Protein AF-A0AAJ7J1T6-F1 (afdb_monomer_lite)

Secondary structure (DSSP, 8-state):
----------SS-HHHHHHHHHHS-HHHHHHHHHT-HHHHHHHHHHHHHHHHHHHHHHHHHHHHTTTT--TTTSSHHHHHHHHHHHHHHHHHHH-GGGGSTTTTTS-S--------

Structure (mmCIF, N/CA/C/O backbone):
data_AF-A0AAJ7J1T6-F1
#
_entry.id   AF-A0AAJ7J1T6-F1
#
loop_
_atom_site.group_PDB
_atom_site.id
_atom_site.type_symbol
_atom_site.label_atom_id
_atom_site.label_alt_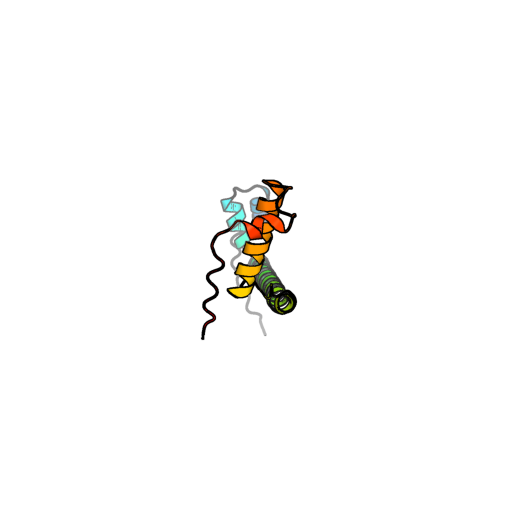id
_atom_site.label_comp_id
_atom_site.label_asym_id
_atom_site.label_entity_id
_atom_site.label_seq_id
_atom_site.pdbx_PDB_ins_code
_atom_site.Cartn_x
_atom_site.Cartn_y
_atom_site.Cartn_z
_atom_site.occupancy
_atom_site.B_iso_or_equiv
_atom_site.auth_seq_id
_atom_site.auth_comp_id
_atom_site.auth_asym_id
_atom_site.auth_atom_id
_atom_site.pdbx_PDB_model_num
ATOM 1 N N . MET A 1 1 ? 7.163 -12.866 44.137 1.00 39.75 1 MET A N 1
ATOM 2 C CA . MET A 1 1 ? 6.856 -12.928 42.697 1.00 39.75 1 MET A CA 1
ATOM 3 C C . MET A 1 1 ? 5.350 -12.787 42.594 1.00 39.75 1 MET A C 1
ATOM 5 O O . MET A 1 1 ? 4.653 -13.749 42.870 1.00 39.75 1 MET A O 1
ATOM 9 N N . THR A 1 2 ? 4.848 -11.575 42.398 1.00 38.50 2 THR A N 1
ATOM 10 C CA . THR A 1 2 ? 3.412 -11.332 42.214 1.00 38.50 2 THR A CA 1
ATOM 11 C C . THR A 1 2 ? 3.298 -10.300 41.117 1.00 38.50 2 THR A C 1
ATOM 13 O O . THR A 1 2 ? 3.820 -9.188 41.241 1.00 38.50 2 THR A O 1
ATOM 16 N N . ASP A 1 3 ? 2.732 -10.764 40.016 1.00 41.00 3 ASP A N 1
ATOM 17 C CA . ASP A 1 3 ? 2.631 -10.091 38.740 1.00 41.00 3 ASP A CA 1
ATOM 18 C C . ASP A 1 3 ? 1.900 -8.757 38.892 1.00 41.00 3 ASP A C 1
ATOM 20 O O . ASP A 1 3 ? 0.851 -8.656 39.526 1.00 41.00 3 ASP A O 1
ATOM 24 N N . LYS A 1 4 ? 2.503 -7.701 38.341 1.00 42.38 4 LYS A N 1
ATOM 25 C CA . LYS A 1 4 ? 1.838 -6.412 38.176 1.00 42.38 4 LYS A CA 1
ATOM 26 C C . LYS A 1 4 ? 0.740 -6.613 37.142 1.00 42.38 4 LYS A C 1
ATOM 28 O O . LYS A 1 4 ? 1.023 -6.669 35.948 1.00 42.38 4 LYS A O 1
ATOM 33 N N . GLU A 1 5 ? -0.492 -6.708 37.619 1.00 47.66 5 GLU A N 1
ATOM 34 C CA . GLU A 1 5 ? -1.691 -6.490 36.821 1.00 47.66 5 GLU A CA 1
ATOM 35 C C . GLU A 1 5 ? -1.585 -5.092 36.198 1.00 47.66 5 GLU A C 1
ATOM 37 O O . GLU A 1 5 ? -1.848 -4.066 36.830 1.00 47.66 5 GLU A O 1
ATOM 42 N N . ASN A 1 6 ? -1.113 -5.042 34.952 1.00 48.03 6 ASN A N 1
ATOM 43 C CA . ASN A 1 6 ? -1.227 -3.863 34.113 1.00 48.03 6 ASN A CA 1
ATOM 44 C C . ASN A 1 6 ? -2.715 -3.689 33.814 1.00 48.03 6 ASN A C 1
ATOM 46 O O . ASN A 1 6 ? -3.260 -4.291 32.894 1.00 48.03 6 ASN A O 1
ATOM 50 N N . ASN A 1 7 ? -3.366 -2.893 34.654 1.00 54.91 7 ASN A N 1
ATOM 51 C CA . ASN A 1 7 ? -4.722 -2.408 34.480 1.00 54.91 7 ASN A CA 1
ATOM 52 C C . ASN A 1 7 ? -4.788 -1.526 33.219 1.00 54.91 7 ASN A C 1
ATOM 54 O O . ASN A 1 7 ? -4.686 -0.301 33.298 1.00 54.91 7 ASN A O 1
ATOM 58 N N . SER A 1 8 ? -4.911 -2.157 32.049 1.00 55.91 8 SER A N 1
ATOM 59 C CA . SER A 1 8 ? -5.491 -1.514 30.874 1.00 55.91 8 SER A CA 1
ATOM 60 C C . SER A 1 8 ? -6.993 -1.480 31.122 1.00 55.91 8 SER A C 1
ATOM 62 O O . SER A 1 8 ? -7.684 -2.495 31.037 1.00 55.91 8 SER A O 1
ATOM 64 N N . SER A 1 9 ? -7.481 -0.317 31.545 1.00 59.28 9 SER A N 1
ATOM 65 C CA . SER A 1 9 ? -8.903 -0.064 31.741 1.00 59.28 9 SER A CA 1
ATOM 66 C C . SER A 1 9 ? -9.592 -0.072 30.372 1.00 59.28 9 SER A C 1
ATOM 68 O O . SER A 1 9 ? -9.884 0.994 29.830 1.00 59.28 9 SER A O 1
ATOM 70 N N . CYS A 1 10 ? -9.851 -1.263 29.822 1.00 62.50 10 CYS A N 1
ATOM 71 C CA . CYS A 1 10 ? -10.770 -1.450 28.703 1.00 62.50 10 CYS A CA 1
ATOM 72 C C . CYS A 1 10 ? -12.082 -0.771 29.089 1.00 62.50 10 CYS A C 1
ATOM 74 O O . CYS A 1 10 ? -12.714 -1.131 30.087 1.00 62.50 10 CYS A O 1
ATOM 76 N N . LYS A 1 11 ? -12.460 0.267 28.343 1.00 77.00 11 LYS A N 1
ATOM 77 C CA . LYS A 1 11 ? -13.633 1.087 28.654 1.00 77.00 11 LYS A CA 1
ATOM 78 C C . 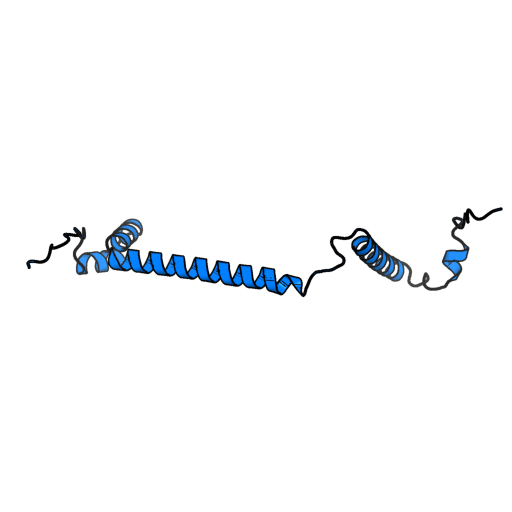LYS A 1 11 ? -14.927 0.278 28.559 1.00 77.00 11 LYS A C 1
ATOM 80 O O . LYS A 1 11 ? -15.941 0.676 29.133 1.00 77.00 11 LYS A O 1
ATOM 85 N N . TRP A 1 12 ? -14.880 -0.840 27.842 1.00 79.81 12 TRP A N 1
ATOM 86 C CA . TRP A 1 12 ? -15.999 -1.732 27.601 1.00 79.81 12 TRP A CA 1
ATOM 87 C C . TRP A 1 12 ? -15.620 -3.194 27.810 1.00 79.81 12 TRP A C 1
ATOM 89 O O . TRP A 1 12 ? -14.508 -3.629 27.496 1.00 79.81 12 TRP A O 1
ATOM 99 N N . SER A 1 13 ? -16.591 -3.980 28.272 1.00 84.88 13 SER A N 1
ATOM 100 C CA . SER A 1 13 ? -16.470 -5.438 28.262 1.00 84.88 13 SER A CA 1
ATOM 101 C C . SER A 1 13 ? -16.349 -5.972 26.827 1.00 84.88 13 SER A C 1
ATOM 103 O O . SER A 1 13 ? -16.729 -5.303 25.863 1.00 84.88 13 SER A O 1
ATOM 105 N N . MET A 1 14 ? -15.813 -7.185 26.663 1.00 82.81 14 MET A N 1
ATOM 106 C CA . MET A 1 14 ? -15.652 -7.809 25.340 1.00 82.81 14 MET A CA 1
ATOM 107 C C . MET A 1 14 ? -16.990 -7.875 24.573 1.00 82.81 14 MET A C 1
ATOM 109 O O . MET A 1 14 ? -17.058 -7.466 23.417 1.00 82.81 14 MET A O 1
ATOM 113 N N . GLU A 1 15 ? -18.072 -8.273 25.246 1.00 86.25 15 GLU A N 1
ATOM 114 C CA . GLU A 1 15 ? -19.420 -8.386 24.666 1.00 86.25 15 GLU A CA 1
ATOM 115 C C . GLU A 1 15 ? -19.999 -7.024 24.243 1.00 86.25 15 GLU A C 1
ATOM 117 O O . GLU A 1 15 ? -20.617 -6.889 23.183 1.00 86.25 15 GLU A O 1
ATOM 122 N N . GLU A 1 16 ? -19.771 -5.974 25.036 1.00 86.00 16 GLU A N 1
ATOM 123 C CA . GLU A 1 16 ? -20.191 -4.614 24.684 1.00 86.00 16 GLU A CA 1
ATOM 124 C C . GLU A 1 16 ? -19.398 -4.063 23.498 1.00 86.00 16 GLU A C 1
ATOM 126 O O . GLU A 1 16 ? -19.980 -3.406 22.627 1.00 86.00 16 GLU A O 1
ATOM 131 N N . ARG A 1 17 ? -18.093 -4.355 23.423 1.00 85.19 17 ARG A N 1
ATOM 132 C CA . ARG A 1 17 ? -17.253 -3.977 22.278 1.00 85.19 17 ARG A CA 1
ATOM 133 C C . ARG A 1 17 ? -17.739 -4.642 21.001 1.00 85.19 17 ARG A C 1
ATOM 135 O O . ARG A 1 17 ? -17.944 -3.947 20.008 1.00 85.19 17 ARG A O 1
ATOM 142 N N . GLU A 1 18 ? -17.997 -5.946 21.024 1.00 87.00 18 GLU A N 1
ATOM 143 C CA . GLU A 1 18 ? -18.529 -6.673 19.865 1.00 87.00 18 GLU A CA 1
ATOM 144 C C . GLU A 1 18 ? -19.879 -6.115 19.409 1.00 87.00 18 GLU A C 1
ATOM 146 O O . GLU A 1 18 ? -20.113 -5.898 18.212 1.00 87.00 18 GLU A O 1
ATOM 151 N N . LYS A 1 19 ? -20.759 -5.787 20.358 1.00 89.94 19 LYS A N 1
ATOM 152 C CA . LYS A 1 19 ? -22.042 -5.149 20.061 1.00 89.94 19 LYS A CA 1
ATOM 153 C C . LYS A 1 19 ? -21.863 -3.775 19.409 1.00 89.94 19 LYS A C 1
ATOM 155 O O . LYS A 1 19 ? -22.550 -3.472 18.431 1.00 89.94 19 LYS A O 1
ATOM 160 N N . MET A 1 20 ? -20.931 -2.955 19.898 1.00 89.56 20 MET A N 1
ATOM 161 C CA . MET A 1 20 ? -20.621 -1.644 19.313 1.00 89.56 20 MET A CA 1
ATOM 162 C C . MET A 1 20 ? -20.004 -1.776 17.915 1.00 89.56 20 MET A C 1
ATOM 164 O O . MET A 1 20 ? -20.405 -1.042 17.013 1.00 89.56 20 MET A O 1
ATOM 168 N N . LEU A 1 21 ? -19.099 -2.738 17.703 1.00 86.75 21 LEU A N 1
ATOM 169 C CA . LEU A 1 21 ? -18.464 -3.014 16.408 1.00 86.75 21 LEU A CA 1
ATOM 170 C C . LEU A 1 21 ? -19.480 -3.462 15.344 1.00 86.75 21 LEU A C 1
ATOM 172 O O . LEU A 1 21 ? -19.426 -3.024 14.189 1.00 86.75 21 LEU A O 1
ATOM 176 N N . THR A 1 22 ? -20.447 -4.292 15.730 1.00 90.19 22 THR A N 1
ATOM 177 C CA . THR A 1 22 ? -21.455 -4.843 14.813 1.00 90.19 22 THR A CA 1
ATOM 178 C C . THR A 1 22 ? -22.602 -3.864 14.564 1.00 90.19 22 THR A C 1
ATOM 180 O O . THR A 1 22 ? -22.891 -3.526 13.412 1.00 90.19 22 THR A O 1
ATOM 183 N N . THR A 1 23 ? -23.202 -3.331 15.629 1.00 90.88 23 THR A N 1
ATOM 184 C CA . THR A 1 23 ? -24.486 -2.603 15.577 1.00 90.88 23 THR A CA 1
ATOM 185 C C . THR A 1 23 ? -24.407 -1.117 15.935 1.00 90.88 23 THR A C 1
ATOM 187 O O . THR A 1 23 ? -25.384 -0.398 15.740 1.00 90.88 23 THR A O 1
ATOM 190 N N . GLY A 1 24 ? -23.265 -0.632 16.431 1.00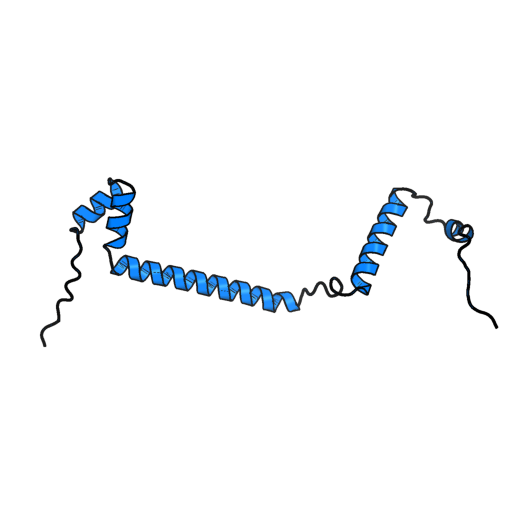 88.62 24 GLY A N 1
ATOM 191 C CA . GLY A 1 24 ? -23.098 0.762 16.846 1.00 88.62 24 GLY A CA 1
ATOM 192 C C . GLY A 1 24 ? -23.042 1.764 15.688 1.00 88.62 24 GLY A C 1
ATOM 193 O O . GLY A 1 24 ? -22.956 1.418 14.510 1.00 88.62 24 GLY A O 1
ATOM 194 N N . THR A 1 25 ? -23.049 3.049 16.029 1.00 93.50 25 THR A N 1
ATOM 195 C CA . THR A 1 25 ? -22.778 4.136 15.073 1.00 93.50 25 THR A CA 1
ATOM 196 C C . THR A 1 25 ? -21.305 4.141 14.643 1.00 93.50 25 THR A C 1
ATOM 198 O O . THR A 1 25 ? -20.455 3.559 15.315 1.00 93.50 25 THR A O 1
ATOM 201 N N . LEU A 1 26 ? -20.958 4.821 13.543 1.00 91.19 26 LEU A N 1
ATOM 202 C CA . LEU A 1 26 ? -19.573 4.872 13.048 1.00 91.19 26 LEU A CA 1
ATOM 203 C C . LEU A 1 26 ? -18.569 5.345 14.116 1.00 91.19 26 LEU A C 1
ATOM 205 O O . LEU A 1 26 ? -17.489 4.772 14.243 1.00 91.19 26 LEU A O 1
ATOM 209 N N . GLU A 1 27 ? -18.925 6.363 14.900 1.00 91.31 27 GLU A N 1
ATOM 210 C CA . GLU A 1 27 ? -18.048 6.888 15.954 1.00 91.31 27 GLU A CA 1
ATOM 211 C C . GLU A 1 27 ? -17.898 5.910 17.125 1.00 91.31 27 GLU A C 1
ATOM 213 O O . GLU A 1 27 ? -16.799 5.744 17.654 1.00 91.31 27 GLU A O 1
ATOM 218 N N . GLN A 1 28 ? -18.961 5.179 17.470 1.00 89.06 28 GLN A N 1
ATOM 219 C CA . GLN A 1 28 ? -18.890 4.104 18.463 1.00 89.06 28 GLN A CA 1
ATOM 220 C C . GLN A 1 28 ? -18.026 2.940 17.976 1.00 89.06 28 GLN A C 1
ATOM 222 O O . GLN A 1 28 ? -17.199 2.446 18.735 1.00 89.06 28 GLN A O 1
ATOM 227 N N . LYS A 1 29 ? -18.144 2.552 16.701 1.00 91.50 29 LYS A N 1
ATOM 228 C CA . LYS A 1 29 ? -17.298 1.518 16.086 1.00 91.50 29 LYS A CA 1
ATOM 229 C C . LYS A 1 29 ? -15.822 1.903 16.126 1.00 91.50 29 LYS A C 1
ATOM 231 O O . LYS A 1 29 ? -14.992 1.093 16.521 1.00 91.50 29 LYS A O 1
ATOM 236 N N . LYS A 1 30 ? -15.493 3.151 15.773 1.00 90.06 30 LYS A N 1
ATOM 237 C CA . LYS A 1 30 ? -14.117 3.671 15.847 1.00 90.06 30 LYS A CA 1
ATOM 238 C C . LYS A 1 30 ? -13.575 3.657 17.271 1.00 90.06 30 LYS A C 1
ATOM 240 O O . LYS A 1 30 ? -12.413 3.324 17.468 1.00 90.06 30 LYS A O 1
ATOM 245 N N . ALA A 1 31 ? -14.388 4.055 18.246 1.00 88.69 31 ALA A N 1
ATOM 246 C CA . ALA A 1 31 ? -13.970 4.059 19.637 1.00 88.69 31 ALA A CA 1
ATOM 247 C C . ALA A 1 31 ? -13.768 2.628 20.159 1.00 88.69 31 ALA A C 1
ATOM 249 O O . ALA A 1 31 ? -12.740 2.364 20.768 1.00 88.69 31 ALA A O 1
ATOM 250 N N . ALA A 1 32 ? -14.687 1.702 19.863 1.00 89.50 32 ALA A N 1
ATOM 251 C CA . ALA A 1 32 ? -14.593 0.298 20.273 1.00 89.50 32 ALA A CA 1
ATOM 252 C C . ALA A 1 32 ? -13.391 -0.416 19.644 1.00 89.50 32 ALA A C 1
ATOM 254 O O . ALA A 1 32 ? -12.718 -1.189 20.315 1.00 89.50 32 ALA A O 1
ATOM 255 N N . PHE A 1 33 ? -13.079 -0.109 18.382 1.00 88.31 33 PHE A N 1
ATOM 256 C CA . PHE A 1 33 ? -11.889 -0.623 17.704 1.00 88.31 33 PHE A CA 1
ATOM 257 C C . PHE A 1 33 ? -10.584 -0.147 18.361 1.00 88.31 33 PHE A C 1
ATOM 259 O O . PHE A 1 33 ? -9.639 -0.915 18.482 1.00 88.31 33 PHE A O 1
ATOM 266 N N . LYS A 1 34 ? -10.529 1.117 18.804 1.00 89.25 34 LYS A N 1
ATOM 267 C CA . LYS A 1 34 ? -9.336 1.704 19.440 1.00 89.25 34 LYS A CA 1
ATOM 268 C C . LYS A 1 34 ? -9.119 1.269 20.888 1.00 89.25 34 LYS A C 1
ATOM 270 O O . LYS A 1 34 ? -8.022 1.467 21.396 1.00 89.25 34 LYS A O 1
ATOM 275 N N . ASP A 1 35 ? -10.156 0.757 21.543 1.00 87.75 35 ASP A N 1
ATOM 276 C CA . ASP A 1 35 ? -10.104 0.314 22.942 1.00 87.75 35 ASP A CA 1
ATOM 277 C C . ASP A 1 35 ? -9.290 -0.982 23.102 1.00 87.75 35 ASP A C 1
ATOM 279 O O . ASP A 1 35 ? -8.795 -1.277 24.182 1.00 87.75 35 ASP A O 1
ATOM 283 N N . ASP A 1 36 ? -9.122 -1.750 22.021 1.00 85.94 36 ASP A N 1
ATOM 284 C CA . ASP A 1 36 ? -8.341 -2.983 22.025 1.00 85.94 36 ASP A CA 1
ATOM 285 C C . ASP A 1 36 ? -6.844 -2.711 21.784 1.00 85.94 36 ASP A C 1
ATOM 287 O O . ASP A 1 36 ? -6.389 -2.520 20.653 1.00 85.94 36 ASP A O 1
ATOM 291 N N . GLU A 1 37 ? -6.060 -2.672 22.865 1.00 86.25 37 GLU A N 1
ATOM 292 C CA . GLU A 1 37 ? -4.620 -2.391 22.799 1.00 86.25 37 GLU A CA 1
ATOM 293 C C . GLU A 1 37 ? -3.813 -3.455 22.042 1.00 86.25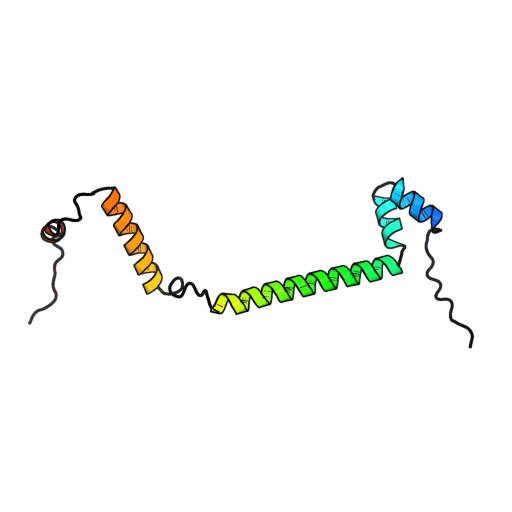 37 GLU A C 1
ATOM 295 O O . GLU A 1 37 ? -2.802 -3.130 21.410 1.00 86.25 37 GLU A O 1
ATOM 300 N N . GLU A 1 38 ? -4.203 -4.728 22.122 1.00 87.75 38 GLU A N 1
ATOM 301 C CA . GLU A 1 38 ? -3.502 -5.811 21.428 1.00 87.75 38 GLU A CA 1
ATOM 302 C C . GLU A 1 38 ? -3.739 -5.702 19.922 1.00 87.75 38 GLU A C 1
ATOM 304 O O . GLU A 1 38 ? -2.779 -5.592 19.154 1.00 87.75 38 GLU A O 1
ATOM 309 N N . LEU A 1 39 ? -5.003 -5.557 19.519 1.00 88.69 39 LEU A N 1
ATOM 310 C CA . LEU A 1 39 ? -5.389 -5.338 18.128 1.00 88.69 39 LEU A CA 1
ATOM 311 C C . LEU A 1 39 ? -4.733 -4.084 17.535 1.00 88.69 39 LEU A C 1
ATOM 313 O O . LEU A 1 39 ? -4.240 -4.110 16.405 1.00 88.69 39 LEU A O 1
ATOM 317 N N . MET A 1 40 ? -4.698 -2.972 18.276 1.00 92.94 40 MET A N 1
ATOM 318 C CA . MET A 1 40 ? -4.082 -1.728 17.802 1.00 92.94 40 MET A CA 1
ATOM 319 C C . MET A 1 40 ? -2.569 -1.866 17.613 1.00 92.94 40 MET A C 1
ATOM 321 O O . MET A 1 40 ? -2.006 -1.313 16.661 1.00 92.94 40 MET A O 1
ATOM 325 N N . ARG A 1 41 ? -1.900 -2.627 18.483 1.00 93.56 41 ARG A N 1
ATOM 326 C CA . ARG A 1 41 ? -0.469 -2.929 18.371 1.00 93.56 41 ARG A CA 1
ATOM 327 C C . ARG A 1 41 ? -0.178 -3.781 17.141 1.00 93.56 41 ARG A C 1
ATOM 329 O O . ARG A 1 41 ? 0.719 -3.436 16.372 1.00 93.56 41 ARG A O 1
ATOM 336 N N . GLU A 1 42 ? -0.951 -4.842 16.926 1.00 93.81 42 GLU A N 1
ATOM 337 C CA . GLU A 1 42 ? -0.829 -5.697 15.741 1.00 93.81 42 GLU A CA 1
ATOM 338 C C . GLU A 1 42 ? -1.128 -4.929 14.453 1.00 93.81 42 GLU A C 1
ATOM 340 O O . GLU A 1 42 ? -0.362 -5.004 13.495 1.00 93.81 42 GLU A O 1
ATOM 345 N N . THR A 1 43 ? -2.179 -4.106 14.453 1.00 93.75 43 THR A N 1
ATOM 346 C CA . THR A 1 43 ? -2.538 -3.245 13.317 1.00 93.75 43 THR A CA 1
ATOM 347 C C . THR A 1 43 ? -1.398 -2.288 12.974 1.00 93.75 43 THR A 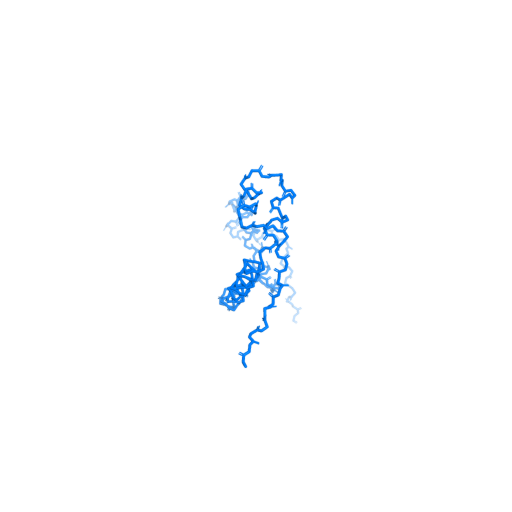C 1
ATOM 349 O O . THR A 1 43 ? -1.036 -2.135 11.808 1.00 93.75 43 THR A O 1
ATOM 352 N N . THR A 1 44 ? -0.791 -1.661 13.984 1.00 94.75 44 THR A N 1
ATOM 353 C CA . THR A 1 44 ? 0.338 -0.742 13.781 1.00 94.75 44 THR A CA 1
ATOM 354 C C . THR A 1 44 ? 1.553 -1.473 13.212 1.00 94.75 44 THR A C 1
ATOM 356 O O . THR A 1 44 ? 2.195 -0.971 12.288 1.00 94.75 44 THR A O 1
ATOM 359 N N . LYS A 1 45 ? 1.841 -2.679 13.718 1.00 96.94 45 LYS A N 1
ATOM 360 C CA . LYS A 1 45 ? 2.920 -3.535 13.213 1.00 96.94 45 LYS A CA 1
ATOM 361 C C . LYS A 1 45 ? 2.693 -3.912 11.748 1.00 96.94 45 LYS A C 1
ATOM 363 O O . LYS A 1 45 ? 3.586 -3.723 10.930 1.00 96.94 45 LYS A O 1
ATOM 368 N N . PHE A 1 46 ? 1.489 -4.359 11.404 1.00 97.56 46 PHE A N 1
ATOM 369 C CA . PHE A 1 46 ? 1.118 -4.700 10.032 1.00 97.56 46 PHE A CA 1
ATOM 370 C C . PHE A 1 46 ? 1.284 -3.510 9.077 1.00 97.56 46 PHE A C 1
ATOM 372 O O . PHE A 1 46 ? 1.888 -3.640 8.015 1.00 97.56 46 PHE A O 1
ATOM 379 N N . VAL A 1 47 ? 0.799 -2.324 9.461 1.00 97.38 47 VAL A N 1
ATOM 380 C CA . VAL A 1 47 ? 0.956 -1.112 8.642 1.00 97.38 47 VAL A CA 1
ATOM 381 C C . VAL A 1 47 ? 2.436 -0.780 8.428 1.00 97.38 47 VAL A C 1
ATOM 383 O O . VAL A 1 47 ? 2.822 -0.432 7.312 1.00 97.38 47 VAL A O 1
ATOM 386 N N . ALA A 1 48 ? 3.273 -0.922 9.459 1.00 97.50 48 ALA A N 1
ATOM 387 C CA . ALA A 1 48 ? 4.712 -0.709 9.338 1.00 97.50 48 ALA A CA 1
ATOM 388 C C . ALA A 1 48 ? 5.366 -1.707 8.364 1.00 97.50 48 ALA A C 1
ATOM 390 O O . ALA A 1 48 ? 6.105 -1.283 7.477 1.00 97.50 48 ALA A O 1
ATOM 391 N N . GLU A 1 49 ? 5.038 -2.999 8.462 1.00 96.88 49 GLU A N 1
ATOM 392 C CA . GLU A 1 49 ? 5.541 -4.046 7.558 1.00 96.88 49 GLU A CA 1
ATOM 393 C C . GLU A 1 49 ? 5.127 -3.800 6.098 1.00 96.88 49 GLU A C 1
ATOM 395 O O . GLU A 1 49 ? 5.928 -3.977 5.176 1.00 96.88 49 GLU A O 1
ATOM 400 N N . VAL A 1 50 ? 3.894 -3.337 5.861 1.00 97.81 50 VAL A N 1
ATOM 401 C CA . VAL A 1 50 ? 3.417 -2.974 4.516 1.00 97.81 50 VAL A CA 1
ATOM 402 C C . VAL A 1 50 ? 4.197 -1.786 3.956 1.00 97.81 50 VAL A C 1
ATOM 404 O O . VAL A 1 50 ? 4.614 -1.822 2.797 1.00 97.81 50 VAL A O 1
ATOM 407 N N . ILE A 1 51 ? 4.422 -0.742 4.760 1.00 96.62 51 ILE A N 1
ATOM 408 C CA . ILE A 1 51 ? 5.210 0.429 4.345 1.00 96.62 51 ILE A CA 1
ATOM 409 C C . ILE A 1 51 ? 6.647 0.013 4.027 1.00 96.62 51 ILE A C 1
ATOM 411 O O . ILE A 1 51 ? 7.181 0.403 2.987 1.00 96.62 51 ILE A O 1
ATOM 415 N N . GLU A 1 52 ? 7.264 -0.803 4.880 1.00 96.25 52 GLU A N 1
ATOM 416 C CA . GLU A 1 52 ? 8.614 -1.314 4.663 1.00 96.25 52 GLU A CA 1
ATOM 417 C C . GLU A 1 52 ? 8.679 -2.131 3.367 1.00 96.25 52 GLU A C 1
ATOM 419 O O . GLU A 1 52 ? 9.510 -1.861 2.497 1.00 96.25 52 GLU A O 1
ATOM 424 N N . THR A 1 53 ? 7.740 -3.052 3.163 1.00 95.38 53 THR A N 1
ATOM 425 C CA . THR A 1 53 ? 7.665 -3.878 1.952 1.00 95.38 53 THR A CA 1
ATOM 426 C C . THR A 1 53 ? 7.484 -3.023 0.697 1.00 95.38 53 THR A C 1
ATOM 428 O O . THR A 1 53 ? 8.222 -3.182 -0.274 1.00 95.38 53 THR A O 1
ATOM 431 N N . ALA A 1 54 ? 6.574 -2.048 0.722 1.00 93.75 54 ALA A N 1
ATOM 432 C CA . ALA A 1 54 ? 6.381 -1.125 -0.391 1.00 93.75 54 ALA A CA 1
ATOM 433 C C . ALA A 1 54 ? 7.643 -0.287 -0.665 1.00 93.75 54 ALA A C 1
ATOM 435 O O . ALA A 1 54 ? 8.019 -0.078 -1.820 1.00 93.75 54 ALA A O 1
ATOM 436 N N . SER A 1 55 ? 8.334 0.164 0.387 1.00 93.81 55 SER A N 1
ATOM 437 C CA . SER A 1 55 ? 9.566 0.950 0.267 1.00 93.81 55 SER A CA 1
ATOM 438 C C . SER A 1 55 ? 10.727 0.133 -0.312 1.00 93.81 55 SER A C 1
ATOM 440 O O . SER A 1 55 ? 11.462 0.623 -1.177 1.00 93.81 55 SER A O 1
ATOM 442 N N . THR A 1 56 ? 10.861 -1.132 0.096 1.00 92.56 56 THR A N 1
ATOM 443 C CA . THR A 1 56 ? 11.889 -2.047 -0.413 1.00 92.56 56 THR A CA 1
ATOM 444 C C . THR A 1 56 ? 11.599 -2.436 -1.858 1.00 92.56 56 THR A C 1
ATOM 446 O O . THR A 1 56 ? 12.513 -2.420 -2.680 1.00 92.56 56 THR A O 1
ATOM 449 N N . GLU A 1 57 ? 10.342 -2.707 -2.220 1.00 89.06 57 GLU A N 1
ATOM 450 C CA . GLU A 1 57 ? 9.963 -2.997 -3.605 1.00 89.06 57 GLU A CA 1
ATOM 451 C C . GLU A 1 57 ? 10.182 -1.779 -4.518 1.00 89.06 57 GLU A C 1
ATOM 453 O O . GLU A 1 57 ? 10.769 -1.905 -5.596 1.00 89.06 57 GLU A O 1
ATOM 458 N N . ALA A 1 58 ? 9.791 -0.579 -4.078 1.00 87.06 58 ALA A N 1
ATOM 459 C CA . ALA A 1 58 ? 10.053 0.655 -4.814 1.00 87.06 58 ALA A CA 1
ATOM 460 C C . ALA A 1 58 ? 11.559 0.906 -5.001 1.00 87.06 58 ALA A C 1
ATOM 462 O O . ALA A 1 58 ? 11.987 1.312 -6.084 1.00 87.06 58 ALA A O 1
ATOM 463 N N . SER A 1 59 ? 12.374 0.627 -3.980 1.00 82.19 59 SER A N 1
ATOM 464 C CA . SER A 1 59 ? 13.836 0.756 -4.060 1.00 82.19 59 SER A CA 1
ATOM 465 C C . SER A 1 59 ? 14.447 -0.266 -5.022 1.00 82.19 59 SER A C 1
ATOM 467 O O . SER A 1 59 ? 15.230 0.115 -5.890 1.00 82.19 59 SER A O 1
ATOM 469 N N . LYS A 1 60 ? 13.994 -1.527 -4.992 1.00 83.62 60 LYS A N 1
ATOM 470 C CA . LYS A 1 60 ? 14.395 -2.554 -5.972 1.00 83.62 60 LYS A CA 1
ATOM 471 C C . LYS A 1 60 ? 14.072 -2.140 -7.409 1.00 83.62 60 LYS A C 1
ATOM 473 O O . LYS A 1 60 ? 14.873 -2.373 -8.311 1.00 83.62 60 LYS A O 1
ATOM 478 N N . ARG A 1 61 ? 12.923 -1.493 -7.646 1.00 69.88 61 ARG A N 1
ATOM 479 C CA . ARG A 1 61 ? 12.563 -0.960 -8.974 1.00 69.88 61 ARG A CA 1
ATOM 480 C C . ARG A 1 61 ? 13.471 0.192 -9.408 1.00 69.88 61 ARG A C 1
ATOM 482 O O . ARG A 1 61 ? 13.780 0.277 -10.594 1.00 69.88 61 ARG A O 1
ATOM 489 N N . LYS A 1 62 ? 13.932 1.048 -8.486 1.00 65.62 62 LYS A N 1
ATOM 490 C CA . LYS A 1 62 ? 14.935 2.084 -8.797 1.00 65.62 62 LYS A CA 1
ATOM 491 C C . LYS A 1 62 ? 16.267 1.462 -9.222 1.00 65.62 62 LYS A C 1
ATOM 493 O O . LYS A 1 62 ? 16.819 1.876 -10.234 1.00 65.62 62 LYS A O 1
ATOM 498 N N . GLU A 1 63 ? 16.732 0.435 -8.516 1.00 59.72 63 GLU A N 1
ATOM 499 C CA . GLU A 1 63 ? 17.994 -0.252 -8.833 1.00 59.72 63 GLU A CA 1
ATOM 500 C C . GLU A 1 63 ? 17.905 -1.088 -10.121 1.00 59.72 63 GLU A C 1
ATOM 502 O O . GLU A 1 63 ? 18.797 -1.024 -10.962 1.00 59.72 63 GLU A O 1
ATOM 507 N N . CYS A 1 64 ? 16.797 -1.799 -10.364 1.00 54.47 64 CYS A N 1
ATOM 508 C CA . CYS A 1 64 ? 16.570 -2.502 -11.637 1.00 54.47 64 CYS A CA 1
ATOM 509 C C . CYS A 1 64 ? 16.322 -1.554 -12.827 1.00 54.47 64 CYS A C 1
ATOM 511 O O . CYS A 1 64 ? 16.538 -1.938 -13.979 1.00 54.47 64 CYS A O 1
ATOM 513 N N . SER A 1 65 ? 15.906 -0.305 -12.584 1.00 52.88 65 SER A N 1
ATOM 514 C CA . SER A 1 65 ? 15.758 0.718 -13.628 1.00 52.88 65 SER A CA 1
ATOM 515 C C . SER A 1 65 ? 17.099 1.234 -14.170 1.00 52.88 65 SER A C 1
ATOM 517 O O . SER A 1 65 ? 17.106 1.860 -15.233 1.00 52.88 65 SER A O 1
ATOM 519 N N . GLU A 1 66 ? 18.236 0.958 -13.523 1.00 50.75 66 GLU A N 1
ATOM 520 C CA . GLU A 1 66 ? 19.566 1.285 -14.069 1.00 50.75 66 GLU A CA 1
ATOM 521 C C . GLU A 1 66 ? 19.853 0.518 -15.381 1.00 50.75 66 GLU A C 1
ATOM 523 O O . GLU A 1 66 ? 20.577 1.015 -16.248 1.00 50.75 66 GLU A O 1
ATOM 528 N N . GLY A 1 67 ? 19.226 -0.651 -15.583 1.00 47.97 67 GLY A N 1
ATOM 529 C CA . GLY A 1 67 ? 19.332 -1.451 -16.812 1.00 47.97 67 GLY A CA 1
ATOM 530 C C . GLY A 1 67 ? 18.424 -0.986 -17.958 1.00 47.97 67 GLY A C 1
ATOM 531 O O . GLY A 1 67 ? 18.729 -1.226 -19.124 1.00 47.97 67 GLY A O 1
ATOM 532 N N . SER A 1 68 ? 17.349 -0.256 -17.647 1.00 49.50 68 SER A N 1
ATOM 533 C CA . SER A 1 68 ? 16.463 0.389 -18.624 1.00 49.50 68 SER A CA 1
ATOM 534 C C . SER A 1 68 ? 16.594 1.907 -18.544 1.00 49.50 68 SER A C 1
ATOM 536 O O . SER A 1 68 ? 15.611 2.647 -18.631 1.00 49.50 68 SER A O 1
ATOM 538 N N . ARG A 1 69 ? 17.829 2.406 -18.413 1.00 51.88 69 ARG A N 1
ATOM 539 C CA . ARG A 1 69 ? 18.112 3.786 -18.793 1.00 51.88 69 ARG A CA 1
ATOM 540 C C . ARG A 1 69 ? 17.587 3.962 -20.212 1.00 51.88 69 ARG A C 1
ATOM 542 O O . ARG A 1 69 ? 18.104 3.365 -21.156 1.00 51.88 69 ARG A O 1
ATOM 549 N N . LEU A 1 70 ? 16.583 4.819 -20.367 1.00 55.78 70 LEU A N 1
ATOM 550 C CA . LEU A 1 70 ? 16.330 5.543 -21.603 1.00 55.78 70 LEU A CA 1
ATOM 551 C C . LEU A 1 70 ? 17.600 6.359 -21.882 1.00 55.78 70 LEU A C 1
ATOM 553 O O . LEU A 1 70 ? 17.648 7.562 -21.655 1.00 55.78 70 LEU A O 1
ATOM 557 N N . LYS A 1 71 ? 18.667 5.687 -22.326 1.00 53.41 71 LYS A N 1
ATOM 558 C CA . LYS A 1 71 ? 20.064 6.150 -22.371 1.00 53.41 71 LYS A CA 1
ATOM 559 C C . LYS A 1 71 ? 20.292 7.250 -23.420 1.00 53.41 71 LYS A C 1
ATOM 561 O O . LYS A 1 71 ? 21.411 7.519 -23.830 1.00 53.41 71 LYS A O 1
ATOM 566 N N . GLY A 1 72 ? 19.212 7.884 -23.860 1.00 53.06 72 GLY A N 1
ATOM 567 C CA . GLY A 1 72 ? 19.174 8.982 -24.807 1.00 53.06 72 GLY A CA 1
ATOM 568 C C . GLY A 1 72 ? 17.920 9.842 -24.655 1.00 53.06 72 GLY A C 1
ATOM 569 O O . GLY A 1 72 ? 17.436 10.349 -25.656 1.00 53.06 72 GLY A O 1
ATOM 570 N N . VAL A 1 73 ? 17.336 9.975 -23.460 1.00 53.84 73 VAL A N 1
ATOM 571 C CA . VAL A 1 73 ? 16.314 11.016 -23.213 1.00 53.84 73 VAL A CA 1
ATOM 572 C C . VAL A 1 73 ? 16.925 12.257 -22.582 1.00 53.84 73 VAL A C 1
ATOM 574 O O . VAL A 1 73 ? 16.600 13.358 -23.008 1.00 53.84 73 VAL A O 1
ATOM 577 N N . ASP A 1 74 ? 17.887 12.084 -21.677 1.00 57.66 74 ASP A N 1
ATOM 578 C CA . ASP A 1 74 ? 18.451 13.204 -20.908 1.00 57.66 74 ASP A CA 1
ATOM 579 C C . ASP A 1 74 ? 19.621 13.906 -21.620 1.00 57.66 74 ASP A C 1
ATOM 581 O O . ASP A 1 74 ? 20.221 14.842 -21.101 1.00 57.66 74 ASP A O 1
ATOM 585 N N . SER A 1 75 ? 19.961 13.456 -22.831 1.00 68.56 75 SER A N 1
ATOM 586 C CA . SER A 1 75 ? 20.984 14.060 -23.684 1.00 68.56 75 SER A CA 1
ATOM 587 C C . SER A 1 75 ? 20.328 14.822 -24.831 1.00 68.56 75 SER A C 1
ATOM 589 O O . SER A 1 75 ? 19.473 14.278 -25.534 1.00 68.56 75 SER A O 1
ATOM 591 N N . ILE A 1 76 ? 20.800 16.048 -25.085 1.00 68.00 76 ILE A N 1
ATOM 592 C CA . ILE A 1 76 ? 20.406 16.879 -26.238 1.00 68.00 76 ILE A CA 1
ATOM 593 C C . ILE A 1 76 ? 20.498 16.080 -27.550 1.00 68.00 76 ILE A C 1
ATOM 595 O O . ILE A 1 76 ? 19.625 16.185 -28.410 1.00 68.00 76 ILE A O 1
ATOM 599 N N . ALA A 1 77 ? 21.509 15.216 -27.693 1.00 69.88 77 ALA A N 1
ATOM 600 C CA . ALA A 1 77 ? 21.668 14.368 -28.874 1.00 69.88 77 ALA A CA 1
ATOM 601 C C . ALA A 1 77 ? 20.540 13.329 -29.012 1.00 69.88 77 ALA A C 1
ATOM 603 O O . ALA A 1 77 ? 20.070 13.045 -30.114 1.00 69.88 77 ALA A O 1
ATOM 604 N N . GLY A 1 78 ? 20.071 12.779 -27.894 1.00 72.38 78 GLY A N 1
ATOM 605 C CA . GLY A 1 78 ? 18.983 11.811 -27.866 1.00 72.38 78 GLY A CA 1
ATOM 606 C C . GLY A 1 78 ? 17.611 12.432 -28.153 1.00 72.38 78 GLY A C 1
ATOM 607 O O . GLY A 1 78 ? 16.824 11.866 -28.920 1.00 72.38 78 GLY A O 1
ATOM 608 N N . TRP A 1 79 ? 17.370 13.648 -27.651 1.00 79.69 79 TRP A N 1
ATOM 609 C CA . TRP A 1 79 ? 16.191 14.441 -28.009 1.00 79.69 79 TRP A CA 1
ATOM 610 C C . TRP A 1 79 ? 16.192 14.820 -29.495 1.00 79.69 79 TRP A C 1
ATOM 612 O O . TRP A 1 79 ? 15.199 14.585 -30.186 1.00 79.69 79 TRP A O 1
ATOM 622 N N . ASN A 1 80 ? 17.331 15.280 -30.026 1.00 79.50 80 ASN A N 1
ATOM 623 C CA . ASN A 1 80 ? 17.483 15.606 -31.447 1.00 79.50 80 ASN A CA 1
ATOM 624 C C . ASN A 1 80 ? 17.199 14.403 -32.351 1.00 79.50 80 ASN A C 1
ATOM 626 O O . ASN A 1 80 ? 16.485 14.531 -33.346 1.00 79.50 80 ASN A O 1
ATOM 630 N N . ASN A 1 81 ? 17.697 13.216 -31.999 1.00 78.12 81 ASN A N 1
ATOM 631 C CA . ASN A 1 81 ? 17.444 12.007 -32.782 1.00 78.12 81 ASN A CA 1
ATOM 632 C C . ASN A 1 81 ? 15.956 11.619 -32.789 1.00 78.12 81 ASN A C 1
ATOM 634 O O . ASN A 1 81 ? 15.426 11.222 -33.831 1.00 78.12 81 ASN A O 1
ATOM 638 N N . ARG A 1 82 ? 15.255 11.787 -31.660 1.00 78.81 82 ARG A N 1
ATOM 639 C CA . ARG A 1 82 ? 13.806 11.542 -31.569 1.00 78.81 82 ARG A CA 1
ATOM 640 C C . ARG A 1 82 ? 12.994 12.572 -32.345 1.00 78.81 82 ARG A C 1
ATOM 642 O O . ARG A 1 82 ? 12.124 12.175 -33.121 1.00 78.81 82 ARG A O 1
ATOM 649 N N . ALA A 1 83 ? 13.306 13.858 -32.190 1.00 84.25 83 ALA A N 1
ATOM 650 C CA . ALA A 1 83 ? 12.667 14.943 -32.929 1.00 84.25 83 ALA A CA 1
ATOM 651 C C . ALA A 1 83 ? 12.849 14.751 -34.442 1.00 84.25 83 ALA A C 1
ATOM 653 O O . ALA A 1 83 ? 11.876 14.779 -35.193 1.00 84.25 83 ALA A O 1
ATOM 654 N N . ARG A 1 84 ? 14.065 14.413 -34.892 1.00 83.50 84 ARG A N 1
ATOM 655 C CA . ARG A 1 84 ? 14.354 14.124 -36.304 1.00 83.50 84 ARG A CA 1
ATOM 656 C C . ARG A 1 84 ? 13.555 12.928 -36.828 1.00 83.50 84 ARG A C 1
ATOM 658 O O . ARG A 1 84 ? 13.020 12.986 -37.932 1.00 83.50 84 ARG A O 1
ATOM 665 N N . GLY A 1 85 ? 13.444 11.856 -36.041 1.00 84.69 85 GLY A N 1
ATOM 666 C CA . GLY A 1 85 ? 12.664 10.670 -36.406 1.00 84.69 85 GLY A CA 1
ATOM 667 C C . GLY A 1 85 ? 11.151 10.909 -36.442 1.00 84.69 85 GLY A C 1
ATOM 668 O O . GLY A 1 85 ? 10.449 10.272 -37.227 1.00 84.69 85 GLY A O 1
ATOM 669 N N . PHE A 1 86 ? 10.637 11.814 -35.608 1.00 87.62 86 PHE A N 1
ATOM 670 C CA . PHE A 1 86 ? 9.242 12.251 -35.645 1.00 87.62 86 PHE A CA 1
ATOM 671 C C . PHE A 1 86 ? 8.969 13.128 -36.871 1.00 87.62 86 PHE A C 1
ATOM 673 O O . PHE A 1 86 ? 8.086 12.799 -37.661 1.00 87.62 86 PHE A O 1
ATOM 680 N N . CYS A 1 87 ? 9.782 14.166 -37.095 1.00 84.06 87 CYS A N 1
ATOM 681 C CA . CYS A 1 87 ? 9.644 15.049 -38.254 1.00 84.06 87 CYS A CA 1
ATOM 682 C C . CYS A 1 87 ? 9.752 14.277 -39.574 1.00 84.06 87 CYS A C 1
ATOM 684 O O . CYS A 1 87 ? 8.956 14.509 -40.474 1.00 84.06 87 CYS A O 1
ATOM 686 N N . SER A 1 88 ? 10.665 13.304 -39.670 1.00 82.00 88 SER A N 1
ATOM 687 C CA . SER A 1 88 ? 10.785 12.438 -40.852 1.00 82.00 88 SER A CA 1
ATOM 688 C C . SER A 1 88 ? 9.490 11.666 -41.142 1.00 82.00 88 SER A C 1
ATOM 690 O O . SER A 1 88 ? 9.027 11.632 -42.277 1.00 82.00 88 SER A O 1
ATOM 692 N N . ARG A 1 89 ? 8.836 11.110 -40.112 1.00 84.38 89 ARG A N 1
ATOM 693 C CA . ARG A 1 89 ? 7.560 10.391 -40.271 1.00 84.38 89 ARG A CA 1
ATOM 694 C C . ARG A 1 89 ? 6.413 11.311 -40.677 1.00 84.38 89 ARG A C 1
ATOM 696 O O . ARG A 1 89 ? 5.637 10.943 -41.551 1.00 84.38 89 ARG A O 1
ATOM 703 N N . VAL A 1 90 ? 6.325 12.494 -40.072 1.00 85.56 90 VAL A N 1
ATOM 704 C CA . VAL A 1 90 ? 5.299 13.490 -40.412 1.00 85.56 90 VAL A CA 1
ATOM 705 C C . VAL A 1 90 ? 5.478 13.981 -41.849 1.00 85.56 90 VAL A C 1
ATOM 707 O O . VAL A 1 90 ? 4.517 13.992 -42.609 1.00 85.56 90 VAL A O 1
ATOM 710 N N . ILE A 1 91 ? 6.705 14.313 -42.255 1.00 80.19 91 ILE A N 1
ATOM 711 C CA . ILE A 1 91 ? 6.998 14.782 -43.617 1.00 80.19 91 ILE A CA 1
ATOM 712 C C . ILE A 1 91 ? 6.712 13.682 -44.644 1.00 80.19 91 ILE A C 1
ATOM 714 O O . ILE A 1 91 ? 6.066 13.961 -45.648 1.00 80.19 91 ILE A O 1
ATOM 718 N N . ASN A 1 92 ? 7.098 12.432 -44.373 1.00 74.88 92 ASN A N 1
ATOM 719 C CA . ASN A 1 92 ? 6.799 11.311 -45.270 1.00 74.88 92 ASN A CA 1
ATOM 720 C C . ASN A 1 92 ? 5.293 11.016 -45.373 1.00 74.88 92 ASN A C 1
ATOM 722 O O . ASN A 1 92 ? 4.830 10.580 -46.422 1.00 74.88 92 ASN A O 1
ATOM 726 N N . ALA A 1 93 ? 4.524 11.249 -44.304 1.00 78.12 93 ALA A N 1
ATOM 727 C CA . ALA A 1 93 ? 3.074 11.066 -44.315 1.00 78.12 93 ALA A CA 1
ATOM 728 C C . ALA A 1 93 ? 2.343 12.200 -45.055 1.00 78.12 93 ALA A C 1
ATOM 730 O O . ALA A 1 93 ? 1.360 11.949 -45.744 1.00 78.12 93 ALA A O 1
ATOM 731 N N . LEU A 1 94 ? 2.825 13.440 -44.924 1.00 77.88 94 LEU A N 1
ATOM 732 C CA . LEU A 1 94 ? 2.247 14.616 -45.585 1.00 77.88 94 LEU A CA 1
ATOM 733 C C . LEU A 1 94 ? 2.684 14.747 -47.049 1.00 77.88 94 LEU A C 1
ATOM 735 O O . LEU A 1 94 ? 1.953 15.295 -47.869 1.00 77.88 94 LEU A O 1
ATOM 739 N N . CYS A 1 95 ? 3.872 14.250 -47.387 1.00 63.06 95 CYS A N 1
ATOM 740 C CA . CYS A 1 95 ? 4.404 14.213 -48.741 1.00 63.06 95 CYS A CA 1
ATOM 741 C C . CYS A 1 95 ? 5.133 12.883 -48.986 1.00 63.06 95 CYS A C 1
ATOM 743 O O . CYS A 1 95 ? 6.360 12.816 -48.859 1.00 63.06 95 CYS A O 1
ATOM 745 N N . PRO A 1 96 ? 4.411 11.840 -49.431 1.00 62.69 96 PRO A N 1
ATOM 746 C CA . PRO A 1 96 ? 4.999 10.549 -49.807 1.00 62.69 96 PRO A CA 1
ATOM 747 C C . PRO A 1 96 ? 6.072 10.656 -50.904 1.00 62.69 96 PRO A C 1
ATOM 749 O O . PRO A 1 96 ? 6.875 9.751 -51.092 1.00 62.69 96 PRO A O 1
ATOM 752 N N . CYS A 1 97 ? 6.099 11.779 -51.626 1.00 52.72 97 CYS A N 1
ATOM 753 C CA . CYS A 1 97 ? 6.978 12.056 -52.758 1.00 52.72 97 CYS A CA 1
ATOM 754 C C . CYS A 1 97 ? 8.396 12.519 -52.357 1.00 52.72 97 CYS A C 1
ATOM 756 O O . CYS A 1 97 ? 9.281 12.573 -53.211 1.00 52.72 97 CYS A O 1
ATOM 758 N N . PHE A 1 98 ? 8.634 12.878 -51.086 1.00 54.41 98 PHE A N 1
ATOM 759 C CA . PHE A 1 98 ? 9.911 13.450 -50.616 1.00 54.41 98 PHE A CA 1
ATOM 760 C C . PHE A 1 98 ? 11.055 12.428 -50.482 1.00 54.41 98 PHE A C 1
ATOM 762 O O . PHE A 1 98 ? 12.192 12.804 -50.198 1.00 54.41 98 PHE A O 1
ATOM 769 N N . THR A 1 99 ? 10.789 11.139 -50.705 1.00 54.78 99 THR A N 1
ATOM 770 C CA . THR A 1 99 ? 11.814 10.082 -50.728 1.00 54.78 99 THR A CA 1
ATOM 771 C C . THR A 1 99 ? 12.663 10.090 -51.997 1.00 54.78 99 THR A C 1
ATOM 773 O O . THR A 1 99 ? 13.684 9.405 -52.052 1.00 54.78 99 THR A O 1
ATOM 776 N N . ASN A 1 100 ? 12.281 10.871 -53.009 1.00 52.00 100 ASN A N 1
ATOM 777 C CA . ASN A 1 100 ? 13.108 11.079 -54.185 1.00 52.00 100 ASN A CA 1
ATOM 778 C C . ASN A 1 100 ? 14.150 12.158 -53.868 1.00 52.00 100 ASN A C 1
ATOM 780 O O . ASN A 1 100 ? 13.821 13.308 -53.582 1.00 52.00 100 ASN A O 1
ATOM 784 N N . ASN A 1 101 ? 15.415 11.752 -53.939 1.00 53.12 101 ASN A N 1
ATOM 785 C CA . ASN A 1 101 ? 16.660 12.498 -53.708 1.00 53.12 101 ASN A CA 1
ATOM 786 C C . ASN A 1 101 ? 16.739 13.902 -54.368 1.00 53.12 101 ASN A C 1
ATOM 788 O O . ASN A 1 101 ? 17.647 14.678 -54.087 1.00 53.12 101 ASN A O 1
ATOM 792 N N . GLU A 1 102 ? 15.790 14.262 -55.230 1.00 53.66 102 GLU A N 1
ATOM 793 C CA . GLU A 1 102 ? 15.780 15.513 -55.986 1.00 53.66 102 GLU A CA 1
ATOM 794 C C . GLU A 1 102 ? 15.251 16.720 -55.204 1.00 53.66 102 GLU A C 1
ATOM 796 O O . GLU A 1 102 ? 15.625 17.848 -55.507 1.00 53.66 102 GLU A O 1
ATOM 801 N N . LEU A 1 103 ? 14.458 16.543 -54.141 1.00 49.22 103 LEU A N 1
ATOM 802 C CA . LEU A 1 103 ? 13.972 17.691 -53.355 1.00 49.22 103 LEU A CA 1
ATOM 803 C C . LEU A 1 103 ? 15.061 18.351 -52.492 1.00 49.22 103 LEU A C 1
ATOM 805 O O . LEU A 1 103 ? 14.948 19.527 -52.152 1.00 49.22 103 LEU A O 1
ATOM 809 N N . PHE A 1 104 ? 16.166 17.649 -52.225 1.00 49.72 104 PHE A N 1
ATOM 810 C CA . PHE A 1 104 ? 17.381 18.254 -51.665 1.00 49.72 104 PHE A CA 1
ATOM 811 C C . PHE A 1 104 ? 18.251 18.965 -52.716 1.00 49.72 104 PHE A C 1
ATOM 813 O O . PHE A 1 104 ? 19.189 19.669 -52.336 1.00 49.72 104 PHE A O 1
ATOM 820 N N . ALA A 1 105 ? 17.957 18.818 -54.014 1.00 53.38 105 ALA A N 1
ATOM 821 C CA . ALA A 1 105 ? 18.624 19.572 -55.077 1.00 53.38 105 ALA A CA 1
ATOM 822 C C . ALA A 1 105 ? 18.040 20.989 -55.247 1.00 53.38 105 ALA A C 1
ATOM 824 O O . ALA A 1 105 ? 18.738 21.876 -55.729 1.00 53.38 105 ALA A O 1
ATOM 825 N N . TRP A 1 106 ? 16.799 21.224 -54.796 1.00 44.62 106 TRP A N 1
ATOM 826 C CA . TRP A 1 106 ? 16.097 22.507 -54.954 1.00 44.62 106 TRP A CA 1
ATOM 827 C C . TRP A 1 106 ? 16.081 23.397 -53.703 1.00 44.62 106 TRP A C 1
ATOM 829 O O . TRP A 1 106 ? 15.639 24.542 -53.776 1.00 44.62 106 TRP A O 1
ATOM 839 N N . THR A 1 107 ? 16.587 22.936 -52.554 1.00 46.66 107 THR A N 1
ATOM 840 C CA . THR A 1 107 ? 16.759 23.812 -51.383 1.00 46.66 107 THR A CA 1
ATOM 841 C C . THR A 1 107 ? 18.026 24.668 -51.542 1.00 46.66 107 THR A C 1
ATOM 843 O O . THR A 1 107 ? 19.125 24.103 -51.543 1.00 46.66 107 THR A O 1
ATOM 846 N N . PRO A 1 108 ? 17.942 26.012 -51.601 1.00 48.59 108 PRO A N 1
ATOM 847 C CA . PRO A 1 108 ? 19.080 26.894 -51.886 1.00 48.59 108 PRO A CA 1
ATOM 848 C C . PRO A 1 108 ? 20.018 27.109 -50.680 1.00 48.59 108 PRO A C 1
ATOM 850 O O . PRO A 1 108 ? 20.725 28.106 -50.603 1.00 48.59 108 PRO A O 1
ATOM 853 N N . TYR A 1 109 ? 20.070 26.170 -49.732 1.00 49.25 109 TYR A N 1
ATOM 854 C CA . TYR A 1 109 ? 20.917 26.245 -48.537 1.00 49.25 109 TYR A CA 1
ATOM 855 C C . TYR A 1 109 ? 21.988 25.146 -48.528 1.00 49.25 109 TYR A C 1
ATOM 857 O O . TYR A 1 109 ? 22.172 24.400 -47.570 1.00 49.25 109 TYR A O 1
ATOM 865 N N . ARG A 1 110 ? 22.763 25.070 -49.613 1.00 49.66 110 ARG A N 1
ATOM 866 C CA . ARG A 1 110 ? 24.113 24.485 -49.601 1.00 49.66 110 ARG A CA 1
ATOM 867 C C . ARG A 1 110 ? 25.143 25.614 -49.624 1.00 49.66 110 ARG A C 1
ATOM 869 O O . ARG A 1 110 ? 26.013 25.648 -50.488 1.00 49.66 110 ARG A O 1
ATOM 876 N N . TYR A 1 111 ? 25.084 26.522 -48.648 1.00 48.03 1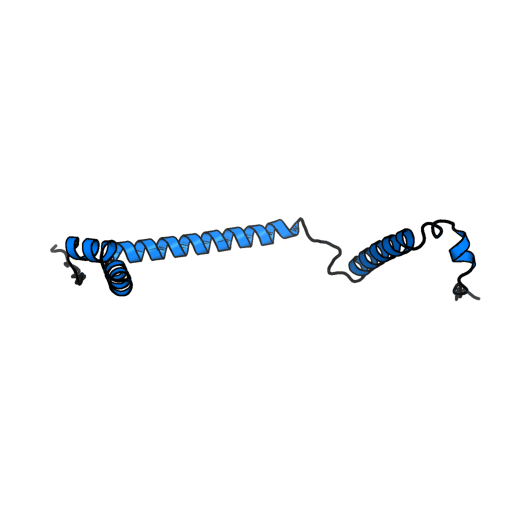11 TYR A N 1
ATOM 877 C CA . TYR A 1 111 ? 26.237 27.373 -48.350 1.00 48.03 111 TYR A CA 1
ATOM 878 C C . TYR A 1 111 ? 27.283 26.505 -47.637 1.00 48.03 111 TYR A C 1
ATOM 880 O O . TYR A 1 111 ? 27.364 26.439 -46.412 1.00 48.03 111 TYR A O 1
ATOM 888 N N . ARG A 1 112 ? 28.050 25.745 -48.429 1.00 47.22 112 ARG A N 1
ATOM 889 C CA . ARG A 1 112 ? 29.329 25.188 -47.989 1.00 47.22 112 ARG A CA 1
ATOM 890 C C . ARG A 1 112 ? 30.248 26.381 -47.734 1.00 47.22 112 ARG A C 1
ATOM 892 O O . ARG A 1 112 ? 30.837 26.913 -48.670 1.00 47.22 112 ARG A O 1
ATOM 899 N N . PHE A 1 113 ? 30.415 26.763 -46.471 1.00 46.62 113 PHE A N 1
ATOM 900 C CA . PHE A 1 113 ? 31.643 27.424 -46.035 1.00 46.62 113 PHE A CA 1
ATOM 901 C C . PHE A 1 113 ? 32.782 26.404 -46.107 1.00 46.62 113 PHE A C 1
ATOM 903 O O . PHE A 1 113 ? 33.216 25.839 -45.113 1.00 46.62 113 PHE A O 1
ATOM 910 N N . THR A 1 114 ? 33.231 26.120 -47.322 1.00 54.94 114 THR A N 1
ATOM 911 C CA . THR A 1 114 ? 34.559 25.571 -47.564 1.00 54.94 114 THR A CA 1
ATOM 912 C C . THR A 1 114 ? 35.130 26.345 -48.731 1.00 54.94 114 THR A C 1
ATOM 914 O O . THR A 1 114 ? 34.775 26.057 -49.877 1.00 54.94 114 THR A O 1
ATOM 917 N N . ARG A 1 115 ? 35.953 27.350 -48.423 1.00 39.72 115 ARG A N 1
ATOM 918 C CA . ARG A 1 115 ? 37.019 27.876 -49.286 1.00 39.72 115 ARG A CA 1
ATOM 919 C C . ARG A 1 115 ? 37.780 28.999 -48.572 1.00 39.72 115 ARG A C 1
ATOM 921 O O . ARG A 1 115 ? 37.137 29.720 -47.809 1.00 39.72 115 ARG A O 1
ATOM 928 N N . PRO A 1 116 ? 39.033 29.279 -48.959 1.00 49.00 116 PRO A N 1
ATOM 929 C CA . PRO A 1 116 ? 40.049 28.436 -49.607 1.00 49.00 116 PRO A CA 1
ATOM 930 C C . PRO A 1 116 ? 40.980 27.767 -48.588 1.00 49.00 116 PRO A C 1
ATOM 932 O O . PRO A 1 116 ? 41.191 28.352 -47.504 1.00 49.00 116 PRO A O 1
#

pLDDT: mean 73.09, std 18.49, range [38.5, 97.81]

Sequence (116 aa):
MTDKENNSSCKWSMEEREKMLTTGTLEQKKAAFKDDEELMRETTKFVAEVIETASTEASKRKECSEGSRLKGVDSIAGWNNRARGFCSRVINALCPCFTNNELFAWTPYRYRFTRP

Organism: NCBI:txid156304

Radius of gyration: 35.19 Å; chains: 1; bounding box: 64×41×99 Å

Foldseek 3Di:
DDDPPPPLPLVDDPVVLVCCCPPNDPVSVVVSCVSDPVNVVVVVVVVVVVVVVVVVVVVVVVVVCVVVPPVQPVDPVSVVVVVVVVVVVVCCVVPVPVPPPCVVVPDPPPPPPDDD